Protein AF-A0A7J3RZF9-F1 (afdb_monomer_lite)

Secondary structure (DSSP, 8-state):
--HHHHHHHHHHHHHHHHHHHHHHHHHHHIIIIIISSSTTTSTTSSSS-TTSHHHHHHHHHHHHHHHHHHHHHHHHHHHHHHT--HHHHHHHHHHHHHHHHHHHHHTT--HHHHHHHHHHHHHHHHSPP---------

Structure (mmCIF, N/CA/C/O backbone):
data_AF-A0A7J3RZF9-F1
#
_entry.id   AF-A0A7J3RZF9-F1
#
loop_
_atom_site.group_PDB
_atom_site.id
_atom_site.type_symbol
_atom_site.label_atom_id
_atom_site.label_alt_id
_atom_site.label_comp_id
_atom_site.label_asym_id
_atom_site.label_entity_id
_atom_site.label_seq_id
_atom_site.pdbx_PDB_ins_code
_atom_site.Cartn_x
_atom_site.Cartn_y
_atom_site.Cartn_z
_atom_site.occupancy
_atom_site.B_iso_or_equiv
_atom_site.auth_seq_id
_atom_site.auth_comp_id
_atom_site.auth_asym_id
_atom_site.auth_atom_id
_atom_site.pdbx_PDB_model_num
ATOM 1 N N . MET A 1 1 ? -10.864 2.363 29.260 1.00 53.28 1 MET A N 1
ATOM 2 C CA . MET A 1 1 ? -10.460 3.184 28.094 1.00 53.28 1 MET A CA 1
ATOM 3 C C . MET A 1 1 ? -11.706 3.868 27.541 1.00 53.28 1 MET A C 1
ATOM 5 O O . MET A 1 1 ? -12.686 3.178 27.291 1.00 53.28 1 MET A O 1
ATOM 9 N N . SER A 1 2 ? -11.721 5.201 27.457 1.00 56.38 2 SER A N 1
ATOM 10 C CA . SER A 1 2 ? -12.916 5.985 27.089 1.00 56.38 2 SER A CA 1
ATOM 11 C C . SER A 1 2 ? -13.281 5.802 25.607 1.00 56.38 2 SER A C 1
ATOM 13 O O . SER A 1 2 ? -12.390 5.733 24.763 1.00 56.38 2 SER A O 1
ATOM 15 N N . ALA A 1 3 ? -14.575 5.766 25.265 1.00 58.22 3 ALA A N 1
ATOM 16 C CA . ALA A 1 3 ? -15.066 5.642 23.883 1.00 58.22 3 ALA A CA 1
ATOM 17 C C . ALA A 1 3 ? -14.514 6.731 22.930 1.00 58.22 3 ALA A C 1
ATOM 19 O O . ALA A 1 3 ? -14.346 6.480 21.739 1.00 58.22 3 ALA A O 1
ATOM 20 N N . ARG A 1 4 ? -14.128 7.906 23.456 1.00 58.12 4 ARG A N 1
ATOM 21 C CA . ARG A 1 4 ? -13.412 8.954 22.698 1.00 58.12 4 ARG A CA 1
ATOM 22 C C . ARG A 1 4 ? -12.016 8.528 22.238 1.00 58.12 4 ARG A C 1
ATOM 24 O O . ARG A 1 4 ? -11.588 8.890 21.148 1.00 58.12 4 ARG A O 1
ATOM 31 N N . GLN A 1 5 ? -11.315 7.751 23.058 1.00 58.31 5 GLN A N 1
ATOM 32 C CA . GLN A 1 5 ? -9.960 7.274 22.780 1.00 58.31 5 GLN A CA 1
ATOM 33 C C . GLN A 1 5 ? -9.971 6.192 21.680 1.00 58.31 5 GLN A C 1
ATOM 35 O O . GLN A 1 5 ? -9.037 6.104 20.892 1.00 58.31 5 GLN A O 1
ATOM 40 N N . LYS A 1 6 ? -11.074 5.433 21.565 1.00 57.25 6 LYS A N 1
ATOM 41 C CA . LYS A 1 6 ? -11.324 4.455 20.488 1.00 57.25 6 LYS A CA 1
ATOM 42 C C . LYS A 1 6 ? -11.436 5.109 19.109 1.00 57.25 6 LYS A C 1
ATOM 44 O O . LYS A 1 6 ? -10.740 4.699 18.186 1.00 57.25 6 LYS A O 1
ATOM 49 N N . GLY A 1 7 ? -12.277 6.137 18.977 1.00 59.56 7 GLY A N 1
ATOM 50 C CA . GLY A 1 7 ? -12.467 6.842 17.702 1.00 59.56 7 GLY A CA 1
ATOM 51 C C . GLY A 1 7 ? -11.201 7.558 17.222 1.00 59.56 7 GLY A C 1
ATOM 52 O O . GLY A 1 7 ? -10.892 7.534 16.033 1.00 59.56 7 GLY A O 1
ATOM 53 N N . ALA A 1 8 ? -10.424 8.121 18.154 1.00 65.12 8 ALA A N 1
ATOM 54 C CA . ALA A 1 8 ? -9.163 8.790 17.842 1.00 65.12 8 ALA A CA 1
ATOM 55 C C . ALA A 1 8 ? -8.109 7.832 17.255 1.00 65.12 8 ALA A C 1
ATOM 57 O O . ALA A 1 8 ? -7.428 8.191 16.299 1.00 65.12 8 ALA A O 1
ATOM 58 N N . ASN A 1 9 ? -8.011 6.602 17.773 1.00 69.75 9 ASN A N 1
ATOM 59 C CA . ASN A 1 9 ? -7.018 5.623 17.316 1.00 69.75 9 ASN A CA 1
ATOM 60 C C . ASN A 1 9 ? -7.335 5.065 15.922 1.00 69.75 9 ASN A C 1
ATOM 62 O O . ASN A 1 9 ? -6.432 4.933 15.100 1.00 69.75 9 ASN A O 1
ATOM 66 N N . VAL A 1 10 ? -8.611 4.787 15.629 1.00 69.56 10 VAL A N 1
ATOM 67 C CA . VAL A 1 10 ? -9.037 4.331 14.292 1.00 69.56 10 VAL A CA 1
ATOM 68 C C . VAL A 1 10 ? -8.876 5.452 13.265 1.00 69.56 10 VAL A C 1
ATOM 70 O O . VAL A 1 10 ? -8.381 5.210 12.166 1.00 69.56 10 VAL A O 1
ATOM 73 N N . GLY A 1 11 ? -9.211 6.692 13.639 1.00 73.38 11 GLY A N 1
ATOM 74 C CA . GLY A 1 11 ? -8.973 7.864 12.796 1.00 73.38 11 GLY A CA 1
ATOM 75 C C . GLY A 1 11 ? -7.486 8.091 12.507 1.00 73.38 11 GLY A C 1
ATOM 76 O O . GLY A 1 11 ? -7.119 8.343 11.362 1.00 73.38 11 GLY A O 1
ATOM 77 N N . ALA A 1 12 ? -6.621 7.934 13.513 1.00 76.94 12 ALA A N 1
ATOM 78 C CA . ALA A 1 12 ? -5.172 8.028 13.342 1.00 76.94 12 ALA A CA 1
ATOM 79 C C . ALA A 1 12 ? -4.619 6.901 12.454 1.00 76.94 12 ALA A C 1
ATOM 81 O O . ALA A 1 12 ? -3.826 7.175 11.556 1.00 76.94 12 ALA A O 1
ATOM 82 N N . ALA A 1 13 ? -5.067 5.656 12.648 1.00 75.19 13 ALA A N 1
ATOM 83 C CA . ALA A 1 13 ? -4.668 4.521 11.816 1.00 75.19 13 ALA A CA 1
ATOM 84 C C . ALA A 1 13 ? -5.103 4.709 10.353 1.00 75.19 13 ALA A C 1
ATOM 86 O O . ALA A 1 13 ? -4.302 4.512 9.440 1.00 75.19 13 ALA A O 1
ATOM 87 N N . TYR A 1 14 ? -6.334 5.171 10.122 1.00 77.19 14 TYR A N 1
ATOM 88 C CA . TYR A 1 14 ? -6.825 5.486 8.782 1.00 77.19 14 TYR A CA 1
ATOM 89 C C . TYR A 1 14 ? -6.034 6.634 8.141 1.00 77.19 14 TYR A C 1
ATOM 91 O O . TYR A 1 14 ? -5.596 6.516 6.999 1.00 77.19 14 TYR A O 1
ATOM 99 N N . GLY A 1 15 ? -5.799 7.722 8.881 1.00 77.19 15 GLY A N 1
ATOM 100 C CA . GLY A 1 15 ? -5.044 8.878 8.395 1.00 77.19 15 GLY A CA 1
ATOM 101 C C . GLY A 1 15 ? -3.600 8.533 8.027 1.00 77.19 15 GLY A C 1
ATOM 102 O O . GLY A 1 15 ? -3.131 8.917 6.956 1.00 77.19 15 GLY A O 1
ATOM 103 N N . LEU A 1 16 ? -2.913 7.758 8.871 1.00 81.75 16 LEU A N 1
ATOM 104 C CA . LEU A 1 16 ? -1.546 7.296 8.612 1.00 81.75 16 LEU A CA 1
ATOM 105 C C . LEU A 1 16 ? -1.488 6.312 7.444 1.00 81.75 16 LEU A C 1
ATOM 107 O O . LEU A 1 16 ? -0.613 6.437 6.588 1.00 81.75 16 LEU A O 1
ATOM 111 N N . GLY A 1 17 ? -2.432 5.371 7.373 1.00 79.56 17 GLY A N 1
ATOM 112 C CA . GLY A 1 17 ? -2.506 4.418 6.270 1.00 79.56 17 GLY A CA 1
ATOM 113 C C . GLY A 1 17 ? -2.771 5.118 4.937 1.00 79.56 17 GLY A C 1
ATOM 114 O O . GLY A 1 17 ? -2.111 4.807 3.948 1.00 79.56 17 GLY A O 1
ATOM 115 N N . LEU A 1 18 ? -3.671 6.107 4.916 1.00 84.00 18 LEU A N 1
ATOM 116 C CA . LEU A 1 18 ? -3.980 6.900 3.727 1.00 84.00 18 LEU A CA 1
ATOM 117 C C . LEU A 1 18 ? -2.776 7.732 3.285 1.00 84.00 18 LEU A C 1
ATOM 119 O O . LEU A 1 18 ? -2.420 7.707 2.109 1.00 84.00 18 LEU A O 1
ATOM 123 N N . ALA A 1 19 ? -2.122 8.430 4.216 1.00 83.88 19 ALA A N 1
ATOM 124 C CA . ALA A 1 19 ? -0.916 9.197 3.919 1.00 83.88 19 ALA A CA 1
ATOM 125 C C . ALA A 1 19 ? 0.204 8.297 3.372 1.00 83.88 19 ALA A C 1
ATOM 127 O O . ALA A 1 19 ? 0.838 8.642 2.374 1.00 83.88 19 ALA A O 1
ATOM 128 N N . GLY A 1 20 ? 0.403 7.121 3.980 1.00 80.56 20 GLY A N 1
ATOM 129 C CA . GLY A 1 20 ? 1.357 6.115 3.517 1.00 80.56 20 GLY A CA 1
ATOM 130 C C . GLY A 1 20 ? 1.052 5.627 2.103 1.00 80.56 20 GLY A C 1
ATOM 131 O O . GLY A 1 20 ? 1.935 5.660 1.249 1.00 80.56 20 GLY A O 1
ATOM 132 N N . LEU A 1 21 ? -0.207 5.269 1.827 1.00 83.50 21 LEU A N 1
ATOM 133 C CA . LEU A 1 21 ? -0.654 4.823 0.507 1.00 83.50 21 LEU A CA 1
ATOM 134 C C . LEU A 1 21 ? -0.460 5.903 -0.563 1.00 83.50 21 LEU A C 1
ATOM 136 O O . LEU A 1 21 ? 0.027 5.608 -1.651 1.00 83.50 21 LEU A O 1
ATOM 140 N N . VAL A 1 22 ? -0.822 7.153 -0.264 1.00 86.38 22 VAL A N 1
ATOM 141 C CA . VAL A 1 22 ? -0.674 8.275 -1.203 1.00 86.38 22 VAL A CA 1
ATOM 142 C C . VAL A 1 22 ? 0.798 8.527 -1.506 1.00 86.38 22 VAL A C 1
ATOM 144 O O . VAL A 1 22 ? 1.170 8.609 -2.675 1.00 86.38 22 VAL A O 1
ATOM 147 N N . LEU A 1 23 ? 1.650 8.599 -0.480 1.00 83.62 23 LEU A N 1
ATOM 148 C CA . LEU A 1 23 ? 3.092 8.771 -0.668 1.00 83.62 23 LEU A CA 1
ATOM 149 C C . LEU A 1 23 ? 3.688 7.628 -1.489 1.00 83.62 23 LEU A C 1
ATOM 151 O O . LEU A 1 23 ? 4.479 7.868 -2.399 1.00 83.62 23 LEU A O 1
ATOM 155 N N . GLN A 1 24 ? 3.276 6.396 -1.203 1.00 81.94 24 GLN A N 1
ATOM 156 C CA . GLN A 1 24 ? 3.750 5.215 -1.908 1.00 81.94 24 GLN A CA 1
ATOM 157 C C . GLN A 1 24 ? 3.260 5.171 -3.361 1.00 81.94 24 GLN A C 1
ATOM 159 O O . GLN A 1 24 ? 4.033 4.835 -4.255 1.00 81.94 24 GLN A O 1
ATOM 164 N N . GLY A 1 25 ? 2.018 5.580 -3.619 1.00 83.62 25 GLY A N 1
ATOM 165 C CA . GLY A 1 25 ? 1.469 5.707 -4.966 1.00 83.62 25 GLY A CA 1
ATOM 166 C C . GLY A 1 25 ? 2.170 6.786 -5.787 1.00 83.62 25 GLY A C 1
ATOM 167 O O . GLY A 1 25 ? 2.559 6.531 -6.924 1.00 83.62 25 GLY A O 1
ATOM 168 N N . LEU A 1 26 ? 2.406 7.964 -5.206 1.00 84.50 26 LEU A N 1
ATOM 169 C CA . LEU A 1 26 ? 3.143 9.047 -5.865 1.00 84.50 26 LEU A CA 1
ATOM 170 C C . LEU A 1 26 ? 4.580 8.635 -6.186 1.00 84.50 26 LEU A C 1
ATOM 172 O O . LEU A 1 26 ? 5.048 8.860 -7.299 1.00 84.50 26 LEU A O 1
ATOM 176 N N . ALA A 1 27 ? 5.258 7.991 -5.238 1.00 80.19 27 ALA A N 1
ATOM 177 C CA . ALA A 1 27 ? 6.595 7.451 -5.429 1.00 80.19 27 ALA A CA 1
ATOM 178 C C . ALA A 1 27 ? 6.644 6.389 -6.539 1.00 80.19 27 ALA A C 1
ATOM 180 O O . ALA A 1 27 ? 7.513 6.438 -7.412 1.00 80.19 27 ALA A O 1
ATOM 181 N N . PHE A 1 28 ? 5.681 5.464 -6.543 1.00 82.06 28 PHE A N 1
ATOM 182 C CA . PHE A 1 28 ? 5.553 4.441 -7.575 1.00 82.06 28 PHE A CA 1
ATOM 183 C C . PHE A 1 28 ? 5.339 5.060 -8.960 1.00 82.06 28 PHE A C 1
ATOM 185 O O . PHE A 1 28 ? 6.049 4.702 -9.896 1.00 82.06 28 PHE A O 1
ATOM 192 N N . VAL A 1 29 ? 4.434 6.035 -9.090 1.00 82.44 29 VAL A N 1
ATOM 193 C CA . VAL A 1 29 ? 4.186 6.750 -10.354 1.00 82.44 29 VAL A CA 1
ATOM 194 C C . VAL A 1 29 ? 5.425 7.536 -10.795 1.00 82.44 29 VAL A C 1
ATOM 196 O O . VAL A 1 29 ? 5.813 7.462 -11.961 1.00 82.44 29 VAL A O 1
ATOM 199 N N . ALA A 1 30 ? 6.092 8.237 -9.877 1.00 79.50 30 ALA A N 1
ATOM 200 C CA . ALA A 1 30 ? 7.317 8.978 -10.172 1.00 79.50 30 ALA A CA 1
ATOM 201 C C . ALA A 1 30 ? 8.448 8.057 -10.659 1.00 79.50 30 ALA A C 1
ATOM 203 O O . ALA A 1 30 ? 9.187 8.425 -11.566 1.00 79.50 30 ALA A O 1
ATOM 204 N N . MET A 1 31 ? 8.568 6.842 -10.125 1.00 73.31 31 MET A N 1
ATOM 205 C CA . MET A 1 31 ? 9.552 5.861 -10.601 1.00 73.31 31 MET A CA 1
ATOM 206 C C . MET A 1 31 ? 9.142 5.213 -11.923 1.00 73.31 31 MET A C 1
ATOM 208 O O . MET A 1 31 ? 9.965 5.116 -12.835 1.00 73.31 31 MET A O 1
ATOM 212 N N . ALA A 1 32 ? 7.873 4.819 -12.048 1.00 75.50 32 ALA A N 1
ATOM 213 C CA . ALA A 1 32 ? 7.330 4.191 -13.247 1.00 75.50 32 ALA A CA 1
ATOM 214 C C . ALA A 1 32 ? 7.452 5.108 -14.475 1.00 75.50 32 ALA A C 1
ATOM 216 O O . ALA A 1 32 ? 7.814 4.647 -15.554 1.00 75.50 32 ALA A O 1
ATOM 217 N N . PHE A 1 33 ? 7.204 6.410 -14.311 1.00 72.44 33 PHE A N 1
ATOM 218 C CA . PHE A 1 33 ? 7.166 7.355 -15.431 1.00 72.44 33 PHE A CA 1
ATOM 219 C C . PHE A 1 33 ? 8.313 8.371 -15.447 1.00 72.44 33 PHE A C 1
ATOM 221 O O . PHE A 1 33 ? 8.658 8.867 -16.515 1.00 72.44 33 PHE A O 1
ATOM 228 N N . GLY A 1 34 ? 8.922 8.688 -14.304 1.00 62.38 34 GLY A N 1
ATOM 229 C CA . GLY A 1 34 ? 9.990 9.690 -14.204 1.00 62.38 34 GLY A CA 1
ATOM 230 C C . GLY A 1 34 ? 11.404 9.115 -14.289 1.00 62.38 34 GLY A C 1
ATOM 231 O O . GLY A 1 34 ? 12.286 9.767 -14.839 1.00 62.38 34 GLY A O 1
ATOM 232 N N . PHE A 1 35 ? 11.639 7.896 -13.795 1.00 57.59 35 PHE A N 1
ATOM 233 C CA . PHE A 1 35 ? 12.994 7.331 -13.742 1.00 57.59 35 PHE A CA 1
ATOM 234 C C . PHE A 1 35 ? 13.349 6.471 -14.969 1.00 57.59 35 PHE A C 1
ATOM 236 O O . PHE A 1 35 ? 14.518 6.391 -15.346 1.00 57.59 35 PHE A O 1
ATOM 243 N N . PHE A 1 36 ? 12.365 5.848 -15.634 1.00 53.84 36 PHE A N 1
ATOM 244 C CA . PHE A 1 36 ? 12.649 4.768 -16.594 1.00 53.84 36 PHE A CA 1
ATOM 245 C C . PHE A 1 36 ? 12.363 5.023 -18.089 1.00 53.84 36 PHE A C 1
ATOM 247 O O . PHE A 1 36 ? 13.113 4.471 -18.892 1.00 53.84 36 PHE A O 1
ATOM 254 N N . PRO A 1 37 ? 11.416 5.876 -18.538 1.00 50.28 37 PRO A N 1
ATOM 255 C CA . PRO A 1 37 ? 11.267 6.112 -19.980 1.00 50.28 37 PRO A CA 1
ATOM 256 C C . PRO A 1 37 ? 12.468 6.846 -20.598 1.00 50.28 37 PRO A C 1
ATOM 258 O O . PRO A 1 37 ? 12.724 6.699 -21.789 1.00 50.28 37 PRO A O 1
ATOM 261 N N . TRP A 1 38 ? 13.211 7.625 -19.798 1.00 43.28 38 TRP A N 1
ATOM 262 C CA . TRP A 1 38 ? 14.344 8.443 -20.259 1.00 43.28 38 TRP A CA 1
ATOM 263 C C . TRP A 1 38 ? 15.666 8.178 -19.513 1.0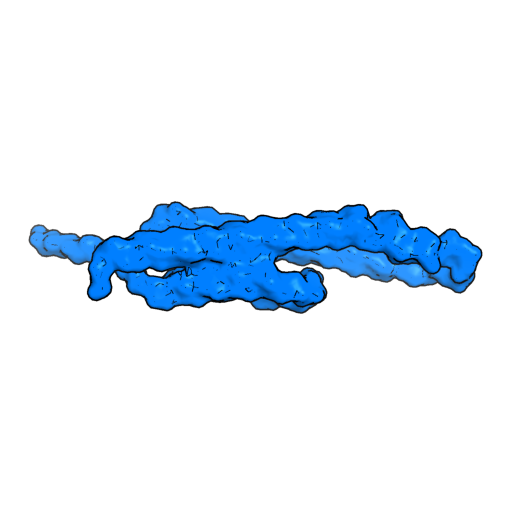0 43.28 38 TRP A C 1
ATOM 265 O O . TRP A 1 38 ? 16.720 8.255 -20.132 1.00 43.28 38 TRP A O 1
ATOM 275 N N . GLY A 1 39 ? 15.661 7.810 -18.224 1.00 45.97 39 GLY A N 1
ATOM 276 C CA . GLY A 1 39 ? 16.893 7.722 -17.416 1.00 45.97 39 GLY A CA 1
ATOM 277 C C . GLY A 1 39 ? 17.760 6.480 -17.662 1.00 45.97 39 GLY A C 1
ATOM 278 O O . GLY A 1 39 ? 18.977 6.591 -17.773 1.00 45.97 39 GLY A O 1
ATOM 279 N N . PHE A 1 40 ? 17.154 5.300 -17.810 1.00 44.09 40 PHE A N 1
ATOM 280 C CA . PHE A 1 40 ? 17.888 4.050 -18.079 1.00 44.09 40 PHE A CA 1
ATOM 281 C C . PHE A 1 40 ? 17.987 3.708 -19.575 1.00 44.09 40 PHE A C 1
ATOM 283 O O . PHE A 1 40 ? 18.895 2.989 -19.985 1.00 44.09 40 PHE A O 1
ATOM 290 N N . GLY A 1 41 ? 17.077 4.242 -20.399 1.00 44.88 41 GLY A N 1
ATOM 291 C CA . GLY A 1 41 ? 17.049 4.020 -21.848 1.00 44.88 41 GLY A CA 1
ATOM 292 C C . GLY A 1 41 ? 17.919 4.989 -22.656 1.00 44.88 41 GLY A C 1
ATOM 293 O O . GLY A 1 41 ? 18.553 4.562 -23.617 1.00 44.88 41 GLY A O 1
ATOM 294 N N . MET A 1 42 ? 18.013 6.271 -22.271 1.00 41.38 42 MET A N 1
ATOM 295 C CA . MET A 1 42 ? 18.837 7.239 -23.018 1.00 41.38 42 MET A CA 1
ATOM 296 C C . MET A 1 42 ? 20.302 7.281 -22.578 1.00 41.38 42 MET A C 1
ATOM 298 O O . MET A 1 42 ? 21.149 7.694 -23.364 1.00 41.38 42 MET A O 1
ATOM 302 N N . MET A 1 43 ? 20.637 6.809 -21.374 1.00 40.22 43 MET A N 1
ATOM 303 C CA . MET A 1 43 ? 22.036 6.741 -20.924 1.00 40.22 43 MET A CA 1
ATOM 304 C C . MET A 1 43 ? 22.757 5.449 -21.358 1.00 40.22 43 MET A C 1
ATOM 306 O O . MET A 1 43 ? 23.970 5.345 -21.205 1.00 40.22 43 MET A O 1
ATOM 310 N N . GLY A 1 44 ? 22.033 4.482 -21.938 1.00 44.28 44 GLY A N 1
ATOM 311 C CA . GLY A 1 44 ? 22.573 3.222 -22.478 1.00 44.28 44 GLY A CA 1
ATOM 312 C C . GLY A 1 44 ? 22.454 3.083 -24.001 1.00 44.28 44 GLY A C 1
ATOM 313 O O . GLY A 1 44 ? 22.601 1.985 -24.534 1.00 44.28 44 GLY A O 1
ATOM 314 N N . GLY A 1 45 ? 22.137 4.172 -24.706 1.00 44.12 45 GLY A N 1
ATOM 315 C CA . GLY A 1 45 ? 21.541 4.119 -26.040 1.00 44.12 45 GLY A CA 1
ATOM 316 C C . GLY A 1 45 ? 22.333 4.744 -27.184 1.00 44.12 45 GLY A C 1
ATOM 317 O O . GLY A 1 45 ? 21.687 5.251 -28.084 1.00 44.12 45 GLY A O 1
ATOM 318 N N . TYR A 1 46 ? 23.674 4.722 -27.188 1.00 44.53 46 TYR A N 1
ATOM 319 C CA . TYR A 1 46 ? 24.467 4.943 -28.422 1.00 44.53 46 TYR A CA 1
ATOM 320 C C . TYR A 1 46 ? 25.768 4.116 -28.507 1.00 44.53 46 TYR A C 1
ATOM 322 O O . TYR A 1 46 ? 26.631 4.398 -29.335 1.00 44.53 46 TYR A O 1
ATOM 330 N N . GLY A 1 47 ? 25.924 3.057 -27.704 1.00 46.44 47 GLY A N 1
ATOM 331 C CA . GLY A 1 47 ? 27.141 2.242 -27.746 1.00 46.44 47 GLY A CA 1
ATOM 332 C C . GLY A 1 47 ? 26.969 0.819 -27.221 1.00 46.44 47 GLY A C 1
ATOM 333 O O . GLY A 1 47 ? 27.047 0.579 -26.026 1.00 46.44 47 GLY A O 1
ATOM 334 N N . MET A 1 48 ? 26.819 -0.136 -28.141 1.00 47.28 48 MET A N 1
ATOM 335 C CA . MET A 1 48 ? 27.345 -1.508 -28.013 1.00 47.28 48 MET A CA 1
ATOM 336 C C . MET A 1 48 ? 26.755 -2.502 -26.977 1.00 47.28 48 MET A C 1
ATOM 338 O O . MET A 1 48 ? 27.460 -3.433 -26.600 1.00 47.28 48 MET A O 1
ATOM 342 N N . MET A 1 49 ? 25.474 -2.451 -26.581 1.00 45.69 49 MET A N 1
ATOM 343 C CA . MET A 1 49 ? 24.852 -3.584 -25.846 1.00 45.69 49 MET A CA 1
ATOM 344 C C . MET A 1 49 ? 23.366 -3.831 -26.188 1.00 45.69 49 MET A C 1
ATOM 346 O O . MET A 1 49 ? 22.466 -3.639 -25.378 1.00 45.69 49 MET A O 1
ATOM 350 N N . GLY A 1 50 ? 23.094 -4.327 -27.399 1.00 49.00 50 GLY A N 1
ATOM 351 C CA . GLY A 1 50 ? 21.740 -4.674 -27.871 1.00 49.00 50 GLY A CA 1
ATOM 352 C C . GLY A 1 50 ? 21.151 -6.002 -27.352 1.00 49.00 50 GLY A C 1
ATOM 353 O O . GLY A 1 50 ? 20.072 -6.386 -27.785 1.00 49.00 50 GLY A O 1
ATOM 354 N N . GLY A 1 51 ? 21.834 -6.725 -26.453 1.00 49.72 51 GLY A N 1
ATOM 355 C CA . GLY A 1 51 ? 21.448 -8.088 -26.038 1.00 49.72 51 GLY A CA 1
ATOM 356 C C . GLY A 1 51 ? 20.641 -8.213 -24.737 1.00 49.72 51 GLY A C 1
ATOM 357 O O . GLY A 1 51 ? 20.028 -9.249 -24.505 1.00 49.72 51 GLY A O 1
ATOM 358 N N . TYR A 1 52 ? 20.604 -7.180 -23.888 1.00 49.38 52 TYR A N 1
ATOM 359 C CA . TYR A 1 52 ? 19.986 -7.257 -22.549 1.00 49.38 52 TYR A CA 1
ATOM 360 C C . TYR A 1 52 ? 18.576 -6.645 -22.461 1.00 49.38 52 TYR A C 1
ATOM 362 O O . TYR A 1 52 ? 17.911 -6.753 -21.431 1.00 49.38 52 TYR A O 1
ATOM 370 N N . PHE A 1 53 ? 18.084 -6.038 -23.544 1.00 49.50 53 PHE A N 1
ATOM 371 C CA . PHE A 1 53 ? 16.806 -5.313 -23.564 1.00 49.50 53 PHE A CA 1
ATOM 372 C C . PHE A 1 53 ? 15.561 -6.216 -23.447 1.00 49.50 53 PHE A C 1
ATOM 374 O O . PHE A 1 53 ? 14.511 -5.766 -22.997 1.00 49.50 53 PHE A O 1
ATOM 381 N N . GLY A 1 54 ? 15.655 -7.499 -23.817 1.00 51.59 54 GLY A N 1
ATOM 3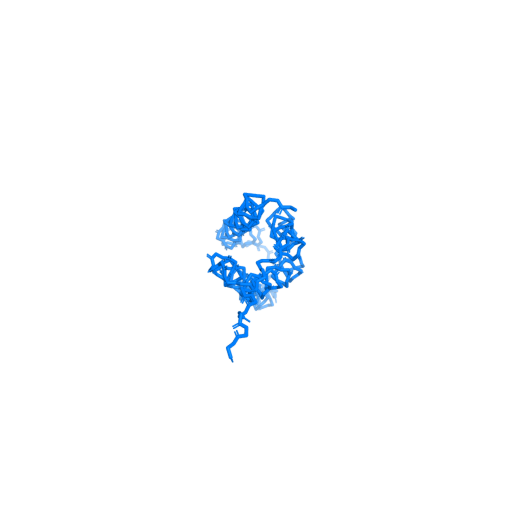82 C CA . GLY A 1 54 ? 14.529 -8.438 -23.703 1.00 51.59 54 GLY A CA 1
ATOM 383 C C . GLY A 1 54 ? 14.245 -8.880 -22.263 1.00 51.59 54 GLY A C 1
ATOM 384 O O . GLY A 1 54 ? 13.090 -9.020 -21.867 1.00 51.59 54 GLY A O 1
ATOM 385 N N . TRP A 1 55 ? 15.295 -9.049 -21.453 1.00 51.06 55 TRP A N 1
ATOM 386 C CA . TRP A 1 55 ? 15.171 -9.423 -20.039 1.00 51.06 55 TRP A CA 1
ATOM 387 C C . TRP A 1 55 ? 14.687 -8.252 -19.174 1.00 51.06 55 TRP A C 1
ATOM 389 O O . TRP A 1 55 ? 13.920 -8.450 -18.230 1.00 51.06 55 TRP A O 1
ATOM 399 N N . SER A 1 56 ? 15.078 -7.022 -19.524 1.00 64.62 56 SER A N 1
ATOM 400 C CA . SER A 1 56 ? 14.679 -5.823 -18.783 1.00 64.62 56 SER A CA 1
ATOM 401 C C . SER A 1 56 ? 13.184 -5.515 -18.912 1.00 64.62 56 SER A C 1
ATOM 403 O O . SER A 1 56 ? 12.574 -5.094 -17.931 1.00 64.62 56 SER A O 1
ATOM 405 N N . TYR A 1 57 ? 12.562 -5.785 -20.065 1.00 67.44 57 TYR A N 1
ATOM 406 C CA . TYR A 1 57 ? 11.141 -5.491 -20.289 1.00 67.44 57 TYR A CA 1
ATOM 407 C C . TYR A 1 57 ? 10.205 -6.398 -19.473 1.00 67.44 57 TYR A C 1
ATOM 409 O O . TYR A 1 57 ? 9.240 -5.925 -18.873 1.00 67.44 57 TYR A O 1
ATOM 417 N N . GLY A 1 58 ? 10.511 -7.700 -19.401 1.00 74.75 58 GLY A N 1
ATOM 418 C CA . GLY A 1 58 ? 9.728 -8.663 -18.617 1.00 74.75 58 GLY A CA 1
ATOM 419 C C . GLY A 1 58 ? 9.808 -8.396 -17.113 1.00 74.75 58 GLY A C 1
ATOM 420 O O . GLY A 1 58 ? 8.785 -8.389 -16.428 1.00 74.75 58 GLY A O 1
ATOM 421 N N . PHE A 1 59 ? 11.010 -8.097 -16.610 1.00 73.38 59 PHE A N 1
ATOM 422 C CA . PHE A 1 59 ? 11.207 -7.676 -15.223 1.00 73.38 59 PHE A CA 1
ATOM 423 C C . PHE A 1 59 ? 10.431 -6.392 -14.901 1.00 73.38 59 PHE A C 1
ATOM 425 O O . PHE A 1 59 ? 9.792 -6.303 -13.856 1.00 73.38 59 PHE A O 1
ATOM 432 N N . TRP A 1 60 ? 10.434 -5.420 -15.815 1.00 73.25 60 TRP A N 1
ATOM 433 C CA . TRP A 1 60 ? 9.749 -4.144 -15.622 1.00 73.25 60 TRP A CA 1
ATOM 434 C C . TRP A 1 60 ? 8.224 -4.292 -15.575 1.00 73.25 60 TRP A C 1
ATOM 436 O O . TRP A 1 60 ? 7.569 -3.729 -14.697 1.00 73.25 60 TRP A O 1
ATOM 446 N N . LEU A 1 61 ? 7.652 -5.110 -16.463 1.00 80.62 61 LEU A N 1
ATOM 447 C CA . LEU A 1 61 ? 6.220 -5.408 -16.448 1.00 80.62 61 LEU A CA 1
ATOM 448 C C . LEU A 1 61 ? 5.816 -6.137 -15.157 1.00 80.62 61 LEU A C 1
ATOM 450 O O . LEU A 1 61 ? 4.810 -5.796 -14.538 1.00 80.62 61 LEU A O 1
ATOM 454 N N . LEU A 1 62 ? 6.628 -7.104 -14.719 1.00 81.38 62 LEU A N 1
ATOM 455 C CA . LEU A 1 62 ? 6.416 -7.825 -13.465 1.00 81.38 62 LEU A CA 1
ATOM 456 C C . LEU A 1 62 ? 6.505 -6.888 -12.250 1.00 81.38 62 LEU A C 1
ATOM 458 O O . LEU A 1 62 ? 5.683 -6.988 -11.340 1.00 81.38 62 LEU A O 1
ATOM 462 N N . TRP A 1 63 ? 7.442 -5.939 -12.263 1.00 81.94 63 TRP A N 1
ATOM 463 C CA . TRP A 1 63 ? 7.574 -4.906 -11.236 1.00 81.94 63 TRP A CA 1
ATOM 464 C C . TRP A 1 63 ? 6.353 -3.979 -11.184 1.00 81.94 63 TRP A C 1
ATOM 466 O O . TRP A 1 63 ? 5.819 -3.730 -10.101 1.00 81.94 63 TRP A O 1
ATOM 476 N N . LEU A 1 64 ? 5.854 -3.523 -12.340 1.00 84.06 64 LEU A N 1
ATOM 477 C CA . LEU A 1 64 ? 4.634 -2.715 -12.407 1.00 84.06 64 LEU A CA 1
ATOM 478 C C . LEU A 1 64 ? 3.414 -3.462 -11.871 1.00 84.06 64 LEU A C 1
ATOM 480 O O . LEU A 1 64 ? 2.635 -2.894 -11.106 1.00 84.06 64 LEU A O 1
ATOM 484 N N . LEU A 1 65 ? 3.247 -4.726 -12.265 1.00 87.62 65 LEU A N 1
ATOM 485 C CA . LEU A 1 65 ? 2.143 -5.562 -11.799 1.00 87.62 65 LEU A CA 1
ATOM 486 C C . LEU A 1 65 ? 2.220 -5.776 -10.286 1.00 87.62 65 LEU A C 1
ATOM 488 O O . LEU A 1 65 ? 1.217 -5.609 -9.595 1.00 87.62 65 LEU A O 1
ATOM 492 N N . ALA A 1 66 ? 3.408 -6.075 -9.758 1.00 82.31 66 ALA A N 1
ATOM 493 C CA . ALA A 1 66 ? 3.620 -6.199 -8.321 1.00 82.31 66 ALA A CA 1
ATOM 494 C C . ALA A 1 66 ? 3.282 -4.891 -7.586 1.00 82.31 66 ALA A C 1
ATOM 496 O O . ALA A 1 66 ? 2.577 -4.914 -6.575 1.00 82.31 66 ALA A O 1
ATOM 497 N N . GLY A 1 67 ? 3.710 -3.744 -8.120 1.00 82.19 67 GLY A N 1
ATOM 498 C CA . GLY A 1 67 ? 3.393 -2.439 -7.548 1.00 82.19 67 GLY A CA 1
ATOM 499 C C . GLY A 1 67 ? 1.896 -2.122 -7.557 1.00 82.19 67 GLY A C 1
ATOM 500 O O . GLY A 1 67 ? 1.351 -1.683 -6.543 1.00 82.19 67 GLY A O 1
ATOM 501 N N . ALA A 1 68 ? 1.207 -2.425 -8.658 1.00 87.56 68 ALA A N 1
ATOM 502 C CA . ALA A 1 68 ? -0.243 -2.284 -8.766 1.00 87.56 68 ALA A CA 1
ATOM 503 C C . ALA A 1 68 ? -0.988 -3.171 -7.753 1.00 87.56 68 ALA A C 1
ATOM 505 O O . ALA A 1 68 ? -1.926 -2.702 -7.106 1.00 87.56 68 ALA A O 1
ATOM 506 N N . VAL A 1 69 ? -0.547 -4.420 -7.560 1.00 88.56 69 VAL A N 1
ATOM 507 C CA . VAL A 1 69 ? -1.119 -5.335 -6.556 1.00 88.56 69 VAL A CA 1
ATOM 508 C C . VAL A 1 69 ? -0.952 -4.775 -5.144 1.00 88.56 69 VAL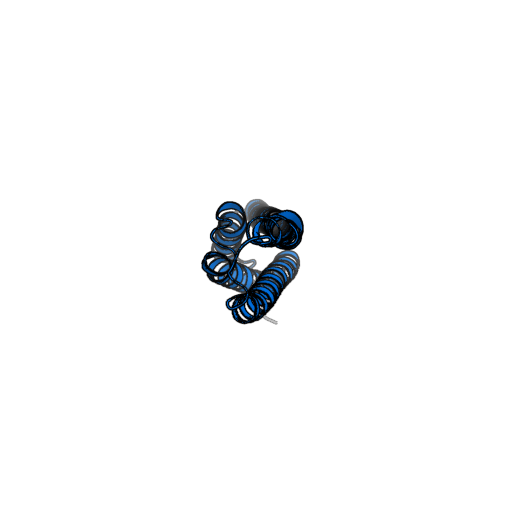 A C 1
ATOM 510 O O . VAL A 1 69 ? -1.910 -4.764 -4.373 1.00 88.56 69 VAL A O 1
ATOM 513 N N . VAL A 1 70 ? 0.233 -4.262 -4.806 1.00 84.44 70 VAL A N 1
ATOM 514 C CA . VAL A 1 70 ? 0.510 -3.665 -3.490 1.00 84.44 70 VAL A CA 1
ATOM 515 C C . VAL A 1 70 ? -0.381 -2.449 -3.225 1.00 84.44 70 VAL A C 1
ATOM 517 O O . VAL A 1 70 ? -0.978 -2.356 -2.151 1.00 84.44 70 VAL A O 1
ATOM 520 N N . ILE A 1 71 ? -0.520 -1.540 -4.197 1.00 85.56 71 ILE A N 1
ATOM 521 C CA . ILE A 1 71 ? -1.415 -0.378 -4.065 1.00 85.56 71 ILE A CA 1
ATOM 522 C C . ILE A 1 71 ? -2.871 -0.833 -3.923 1.00 85.56 71 ILE A C 1
ATOM 524 O O . ILE A 1 71 ? -3.591 -0.310 -3.072 1.00 85.56 71 ILE A O 1
ATOM 528 N N . GLY A 1 72 ? -3.296 -1.833 -4.699 1.00 88.44 72 GLY A N 1
ATOM 529 C CA . GLY A 1 72 ? -4.638 -2.407 -4.607 1.00 88.44 72 GLY A CA 1
ATOM 530 C C . GLY A 1 72 ? -4.937 -2.990 -3.225 1.00 88.44 72 GLY A C 1
ATOM 531 O O . GLY A 1 72 ? -5.966 -2.666 -2.632 1.00 88.44 72 GLY A O 1
ATOM 532 N N . LEU A 1 73 ? -4.016 -3.785 -2.671 1.00 86.69 73 LEU A N 1
ATOM 533 C CA . LEU A 1 73 ? -4.133 -4.344 -1.319 1.00 86.69 73 LEU A CA 1
ATOM 534 C C . LEU A 1 73 ? -4.171 -3.249 -0.252 1.00 86.69 73 LEU A C 1
ATOM 536 O O . LEU A 1 73 ? -4.984 -3.315 0.671 1.00 86.69 73 LEU A O 1
ATOM 540 N N . GLY A 1 74 ? -3.336 -2.221 -0.397 1.00 84.00 74 GLY A N 1
ATOM 541 C CA . GLY A 1 74 ? -3.329 -1.076 0.502 1.00 84.00 74 GLY A CA 1
ATOM 542 C C . GLY A 1 74 ? -4.650 -0.304 0.494 1.00 84.00 74 GLY A C 1
ATOM 543 O O . GLY A 1 74 ? -5.206 -0.008 1.552 1.00 84.00 74 GLY A O 1
ATOM 544 N N . ALA A 1 75 ? -5.180 -0.009 -0.695 1.00 88.19 75 ALA A N 1
ATOM 545 C CA . ALA A 1 75 ? -6.443 0.704 -0.860 1.00 88.19 75 ALA A CA 1
ATOM 546 C C . ALA A 1 75 ? -7.624 -0.114 -0.317 1.00 88.19 75 ALA A C 1
ATOM 548 O O . ALA A 1 75 ? -8.483 0.420 0.387 1.00 88.19 75 ALA A O 1
ATOM 549 N N . TYR A 1 76 ? -7.633 -1.422 -0.580 1.00 88.94 76 TYR A N 1
ATOM 550 C CA . TYR A 1 76 ? -8.642 -2.337 -0.054 1.00 88.94 76 TYR A CA 1
ATOM 55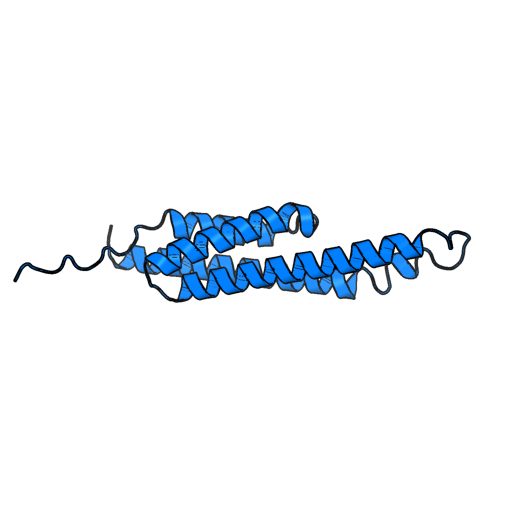1 C C . TYR A 1 76 ? -8.580 -2.442 1.478 1.00 88.94 76 TYR A C 1
ATOM 553 O O . TYR A 1 76 ? -9.610 -2.358 2.152 1.00 88.94 76 TYR A O 1
ATOM 561 N N . GLY A 1 77 ? -7.373 -2.537 2.046 1.00 84.12 77 GLY A N 1
ATOM 562 C CA . GLY A 1 77 ? -7.155 -2.516 3.492 1.00 84.12 77 GLY A CA 1
ATOM 563 C C . GLY A 1 77 ? -7.660 -1.227 4.146 1.00 84.12 77 GLY A C 1
ATOM 564 O O . GLY A 1 77 ? -8.321 -1.285 5.183 1.00 84.12 77 GLY A O 1
ATOM 565 N N . LEU A 1 78 ? -7.442 -0.073 3.506 1.00 83.56 78 LEU A N 1
ATOM 566 C CA . LEU A 1 78 ? -7.966 1.221 3.959 1.00 83.56 78 LEU A CA 1
ATOM 567 C C . LEU A 1 78 ? -9.489 1.313 3.892 1.00 83.56 78 LEU A C 1
ATOM 569 O O . LEU A 1 78 ? -10.101 1.811 4.836 1.00 83.56 78 LEU A O 1
ATOM 573 N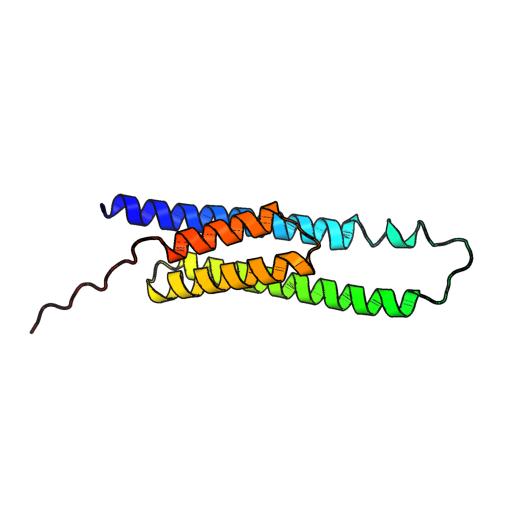 N . MET A 1 79 ? -10.108 0.820 2.818 1.00 86.25 79 MET A N 1
ATOM 574 C CA . MET A 1 79 ? -11.571 0.771 2.712 1.00 86.25 79 MET A CA 1
ATOM 575 C C . MET A 1 79 ? -12.188 -0.050 3.848 1.00 86.25 79 MET A C 1
ATOM 577 O O . MET A 1 79 ? -13.177 0.365 4.457 1.00 86.25 79 MET A O 1
ATOM 581 N N . LEU A 1 80 ? -11.577 -1.189 4.174 1.00 81.25 80 LEU A N 1
ATOM 582 C CA . LEU A 1 80 ? -11.994 -2.028 5.293 1.00 81.25 80 LEU A CA 1
ATOM 583 C C . LEU A 1 80 ? -11.809 -1.317 6.640 1.00 81.25 80 LEU A C 1
ATOM 585 O O . LEU A 1 80 ? -12.729 -1.327 7.461 1.00 81.25 80 LEU A O 1
ATOM 589 N N . LEU A 1 81 ? -10.677 -0.635 6.836 1.00 79.19 81 LEU A N 1
ATOM 590 C CA . LEU A 1 81 ? -10.406 0.152 8.041 1.00 79.19 81 LEU A CA 1
ATOM 591 C C . LEU A 1 81 ? -11.418 1.296 8.229 1.00 79.19 81 LEU A C 1
ATOM 593 O O . LEU A 1 81 ? -11.892 1.535 9.338 1.00 79.19 81 LEU A O 1
ATOM 597 N N . GLY A 1 82 ? -11.779 1.975 7.137 1.00 78.56 82 GLY A N 1
ATOM 598 C CA . GLY A 1 82 ? -12.729 3.090 7.128 1.00 78.56 82 GLY A CA 1
ATOM 599 C C . GLY A 1 82 ? -14.184 2.679 7.375 1.00 78.56 82 GLY A C 1
ATOM 600 O O . GLY A 1 82 ? -15.004 3.523 7.723 1.00 78.56 82 GLY A O 1
ATOM 601 N N . SER A 1 83 ? -14.516 1.389 7.246 1.00 77.81 83 SER A N 1
ATOM 602 C CA . SER A 1 83 ? -15.885 0.890 7.440 1.00 77.81 83 SER A CA 1
ATOM 603 C C . SER A 1 83 ? -16.352 0.882 8.904 1.00 77.81 83 SER A C 1
ATOM 605 O O . SER A 1 83 ? -17.548 0.746 9.163 1.00 77.81 83 SER A O 1
ATOM 607 N N . GLY A 1 84 ? -15.427 0.992 9.866 1.00 68.81 84 GLY A N 1
ATOM 608 C CA . GLY A 1 84 ? -15.731 1.066 11.300 1.00 68.81 84 GLY A CA 1
ATOM 609 C C . GLY A 1 84 ? -16.331 -0.205 11.923 1.00 68.81 84 GLY A C 1
ATOM 610 O O . GLY A 1 84 ? -16.644 -0.200 13.112 1.00 68.81 84 GLY A O 1
ATOM 611 N N . ARG A 1 85 ? -16.489 -1.296 11.158 1.00 75.88 85 ARG A N 1
ATOM 612 C CA . ARG A 1 85 ? -16.962 -2.599 11.661 1.00 75.88 85 ARG A CA 1
ATOM 613 C C . ARG A 1 85 ? -15.788 -3.383 12.247 1.00 75.88 85 ARG A C 1
ATOM 615 O O . ARG A 1 85 ? -14.770 -3.515 11.580 1.00 75.88 85 ARG A O 1
ATOM 622 N N . GLU A 1 86 ? -15.944 -3.959 13.437 1.00 68.44 86 GLU A N 1
ATOM 623 C CA . GLU A 1 86 ? -14.889 -4.692 14.174 1.00 68.44 86 GLU A CA 1
ATOM 624 C C . GLU A 1 86 ? -14.119 -5.694 13.295 1.00 68.44 86 GLU A C 1
ATOM 626 O O . GLU A 1 86 ? -12.919 -5.546 13.062 1.00 68.44 86 GLU A O 1
ATOM 631 N N . GLY A 1 87 ? -14.830 -6.660 12.702 1.00 74.81 87 GLY A N 1
ATOM 632 C CA . GLY A 1 87 ? -14.208 -7.673 11.842 1.00 74.81 87 GLY A CA 1
ATOM 633 C C . GLY A 1 87 ? -13.566 -7.101 10.572 1.00 74.81 87 GLY A C 1
ATOM 634 O O . GLY A 1 87 ? -12.602 -7.664 10.050 1.00 74.81 87 GLY A O 1
ATOM 635 N N . ALA A 1 88 ? -14.052 -5.955 10.087 1.00 77.94 88 ALA A N 1
ATOM 636 C CA . ALA A 1 88 ? -13.487 -5.288 8.920 1.00 77.94 88 ALA A CA 1
ATOM 637 C C . ALA A 1 88 ? -12.224 -4.490 9.271 1.00 77.94 88 ALA A C 1
ATOM 639 O O . ALA A 1 88 ? -11.272 -4.519 8.500 1.00 77.94 88 ALA A O 1
ATOM 640 N N . VAL A 1 89 ? -12.153 -3.853 10.444 1.00 77.31 89 VAL A N 1
ATOM 641 C CA . VAL A 1 89 ? -10.950 -3.135 10.905 1.00 77.31 89 VAL A CA 1
ATOM 642 C C . VAL A 1 89 ? -9.782 -4.102 11.098 1.00 77.31 89 VAL A C 1
ATOM 644 O O . VAL A 1 89 ? -8.665 -3.815 10.660 1.00 77.31 89 VAL A O 1
ATOM 647 N N . GLN A 1 90 ? -10.031 -5.275 11.685 1.00 79.06 90 GLN A N 1
ATOM 648 C CA . GLN A 1 90 ? -8.998 -6.298 11.851 1.00 79.06 90 GLN A CA 1
ATOM 649 C C . GLN A 1 90 ? -8.524 -6.838 10.493 1.00 79.06 90 GLN A C 1
ATOM 651 O O . GLN A 1 90 ? -7.322 -6.867 10.224 1.00 79.06 90 GLN A O 1
ATOM 656 N N . SER A 1 91 ? -9.461 -7.177 9.603 1.00 79.94 91 SER A N 1
ATOM 657 C CA . SER A 1 91 ? -9.144 -7.651 8.248 1.00 79.94 91 SER A CA 1
ATOM 658 C C . SER A 1 91 ? -8.393 -6.596 7.425 1.00 79.94 91 SER A C 1
ATOM 660 O O . SER A 1 91 ? -7.419 -6.914 6.744 1.00 79.94 91 SER A O 1
ATOM 662 N N . GLY A 1 92 ? -8.795 -5.326 7.532 1.00 80.56 92 GLY A N 1
ATOM 663 C CA . GLY A 1 92 ? -8.147 -4.196 6.869 1.00 80.56 92 GLY A CA 1
ATOM 664 C C . GLY A 1 92 ? -6.723 -3.963 7.369 1.00 80.56 92 GLY A C 1
ATOM 665 O O . GLY A 1 92 ? -5.817 -3.733 6.573 1.00 80.56 92 GLY A O 1
ATOM 666 N N . SER A 1 93 ? -6.498 -4.116 8.674 1.00 78.19 93 SER A N 1
ATOM 667 C CA . SER A 1 93 ? -5.169 -3.975 9.277 1.00 78.19 93 SER A CA 1
ATOM 668 C C . SER A 1 93 ? -4.222 -5.094 8.839 1.00 78.19 93 SER A C 1
ATOM 670 O O . SER A 1 93 ? -3.069 -4.825 8.515 1.00 78.19 93 SER A O 1
ATOM 672 N N . VAL A 1 94 ? -4.707 -6.339 8.759 1.00 84.62 94 VAL A N 1
ATOM 673 C CA . VAL A 1 94 ? -3.927 -7.470 8.223 1.00 84.62 94 VAL A CA 1
ATOM 674 C C . VAL A 1 94 ? -3.582 -7.240 6.751 1.00 84.62 94 VAL A C 1
ATOM 676 O O . VAL A 1 94 ? -2.435 -7.436 6.361 1.00 84.62 94 VAL A O 1
ATOM 679 N N . MET A 1 95 ? -4.534 -6.760 5.947 1.00 80.75 95 MET A N 1
ATOM 680 C CA . MET A 1 95 ? -4.296 -6.409 4.540 1.00 80.75 95 MET A CA 1
ATOM 681 C C . MET A 1 95 ? -3.225 -5.322 4.391 1.00 80.75 95 MET A C 1
ATOM 683 O O . MET A 1 95 ? -2.330 -5.465 3.560 1.00 80.75 95 MET A O 1
ATOM 687 N N . LEU A 1 96 ? -3.260 -4.276 5.224 1.00 80.44 96 LEU A N 1
ATOM 688 C CA . LEU A 1 96 ? -2.227 -3.234 5.244 1.00 80.44 96 LEU A CA 1
ATOM 689 C C . LEU A 1 96 ? -0.860 -3.781 5.663 1.00 80.44 96 LEU A C 1
ATOM 691 O O . LEU A 1 96 ? 0.156 -3.398 5.082 1.00 80.44 96 LEU A O 1
ATOM 695 N N . LEU A 1 97 ? -0.827 -4.704 6.627 1.00 82.19 97 LEU A N 1
ATOM 696 C CA . LEU A 1 97 ? 0.407 -5.342 7.073 1.00 82.19 97 LEU A CA 1
ATOM 697 C C . LEU A 1 97 ? 1.021 -6.186 5.953 1.00 82.19 97 LEU A C 1
ATOM 699 O O . LEU A 1 97 ? 2.193 -6.011 5.626 1.00 82.19 97 LEU A O 1
ATOM 703 N N . VAL A 1 98 ? 0.217 -7.029 5.302 1.00 83.88 98 VAL A N 1
ATOM 704 C CA . VAL A 1 98 ? 0.643 -7.831 4.145 1.00 83.88 98 VAL A CA 1
ATOM 705 C C . VAL A 1 98 ? 1.121 -6.924 3.012 1.00 83.88 98 VAL A C 1
ATOM 707 O O . VAL A 1 98 ? 2.211 -7.140 2.481 1.00 83.88 98 VAL A O 1
ATOM 710 N N . ALA A 1 99 ? 0.365 -5.871 2.689 1.00 79.50 99 ALA A N 1
ATOM 711 C CA . ALA A 1 99 ? 0.759 -4.896 1.678 1.00 79.50 99 ALA A CA 1
ATOM 712 C C . ALA A 1 99 ? 2.113 -4.251 2.014 1.00 79.50 99 ALA A C 1
ATOM 714 O O . ALA A 1 99 ? 2.964 -4.154 1.136 1.00 79.50 99 ALA A O 1
ATOM 715 N N . SER A 1 100 ? 2.351 -3.877 3.277 1.00 79.88 100 SER A N 1
ATOM 716 C CA . SER A 1 100 ? 3.612 -3.260 3.714 1.00 79.88 100 SER A CA 1
ATOM 717 C C . SER A 1 100 ? 4.816 -4.205 3.610 1.00 79.88 100 SER A C 1
ATOM 719 O O . SER A 1 100 ? 5.880 -3.796 3.145 1.00 79.88 100 SER A O 1
ATOM 721 N N . VAL A 1 101 ? 4.645 -5.482 3.969 1.00 83.31 101 VAL A N 1
ATOM 722 C CA . VAL A 1 101 ? 5.711 -6.492 3.903 1.00 83.31 101 VAL A CA 1
ATOM 723 C C . VAL A 1 101 ? 6.071 -6.801 2.455 1.00 83.31 101 VAL A C 1
ATOM 725 O O . VAL A 1 101 ? 7.250 -6.895 2.129 1.00 83.31 101 VAL A O 1
ATOM 728 N N . VAL A 1 102 ? 5.073 -6.920 1.575 1.00 79.69 102 VAL A N 1
ATOM 729 C CA . VAL A 1 102 ? 5.294 -7.181 0.144 1.00 79.69 102 VAL A CA 1
ATOM 730 C C . VAL A 1 102 ? 5.865 -5.951 -0.560 1.00 79.69 102 VAL A C 1
ATOM 732 O O . VAL A 1 102 ? 6.737 -6.096 -1.418 1.00 79.69 102 VAL A O 1
ATOM 735 N N . ALA A 1 103 ? 5.426 -4.749 -0.179 1.00 73.12 103 ALA A N 1
ATOM 736 C CA . ALA A 1 103 ? 5.919 -3.480 -0.710 1.00 73.12 103 ALA A CA 1
ATOM 737 C C . ALA A 1 103 ? 7.424 -3.285 -0.508 1.00 73.12 103 ALA A C 1
ATOM 739 O O . ALA A 1 103 ? 8.095 -2.718 -1.371 1.00 73.12 103 ALA A O 1
ATOM 740 N N . PHE A 1 104 ? 7.943 -3.734 0.636 1.00 76.25 104 PHE A N 1
ATOM 741 C CA . PHE A 1 104 ? 9.314 -3.471 1.061 1.00 76.25 104 PHE A CA 1
ATOM 742 C C . PHE A 1 104 ? 10.367 -3.984 0.055 1.00 76.25 104 PHE A C 1
ATOM 744 O O . PHE A 1 104 ? 11.186 -3.178 -0.396 1.00 76.25 104 PHE A O 1
ATOM 751 N N . PRO A 1 105 ? 10.340 -5.266 -0.373 1.00 72.25 105 PRO A N 1
ATOM 752 C CA . PRO A 1 105 ? 11.247 -5.776 -1.397 1.00 72.25 105 PRO A CA 1
ATOM 753 C C . PRO A 1 105 ? 10.837 -5.390 -2.824 1.00 72.25 105 PRO A C 1
ATOM 755 O O . PRO A 1 105 ? 11.706 -5.253 -3.680 1.00 72.25 105 PRO A O 1
ATOM 758 N N . THR A 1 106 ? 9.540 -5.219 -3.112 1.00 72.69 106 THR A N 1
ATOM 759 C CA . THR A 1 106 ? 9.088 -4.967 -4.493 1.00 72.69 106 THR A CA 1
ATOM 760 C C . THR A 1 106 ? 9.355 -3.540 -4.942 1.00 72.69 106 THR A C 1
ATOM 762 O O . THR A 1 106 ? 9.780 -3.343 -6.073 1.00 72.69 106 THR A O 1
ATOM 765 N N . MET A 1 107 ? 9.178 -2.534 -4.086 1.00 69.94 107 MET A N 1
ATOM 766 C CA . MET A 1 107 ? 9.349 -1.126 -4.464 1.00 69.94 107 MET 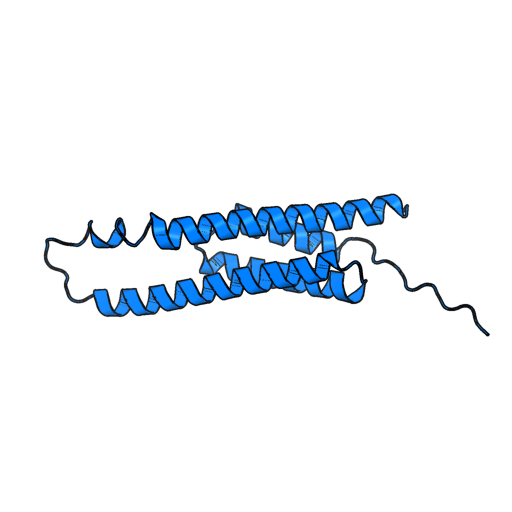A CA 1
ATOM 767 C C . MET A 1 107 ? 10.708 -0.539 -4.047 1.00 69.94 107 MET A C 1
ATOM 769 O O . MET A 1 107 ? 10.809 0.674 -3.875 1.00 69.94 107 MET A O 1
ATOM 773 N N . TRP A 1 108 ? 11.742 -1.379 -3.881 1.00 63.28 108 TRP A N 1
ATOM 774 C CA . TRP A 1 108 ? 13.110 -0.959 -3.527 1.00 63.28 108 TRP A CA 1
ATOM 775 C C . TRP A 1 108 ? 13.171 -0.008 -2.320 1.00 63.28 108 TRP A C 1
ATOM 777 O O . TRP A 1 108 ? 13.899 0.980 -2.323 1.00 63.28 108 TRP A O 1
ATOM 787 N N . GLY A 1 109 ? 12.393 -0.291 -1.273 1.00 53.41 109 GLY A N 1
ATOM 788 C CA . GLY A 1 109 ? 12.488 0.475 -0.036 1.00 53.41 109 GLY A CA 1
ATOM 789 C C . GLY A 1 109 ? 12.039 1.935 -0.151 1.00 53.41 109 GLY A C 1
ATOM 790 O O . GLY A 1 109 ? 12.712 2.820 0.377 1.00 53.41 109 GLY A O 1
ATOM 791 N N . PHE A 1 110 ? 10.848 2.209 -0.700 1.00 62.03 110 PHE A N 1
ATOM 792 C CA . PHE A 1 110 ? 10.079 3.399 -0.289 1.00 62.03 110 PHE A CA 1
ATOM 793 C C . PHE A 1 110 ? 9.637 3.255 1.174 1.00 62.03 110 PHE A C 1
ATOM 795 O O . PHE A 1 110 ? 8.457 3.110 1.509 1.00 62.03 110 PHE A O 1
ATOM 802 N N . ILE A 1 111 ? 10.647 3.275 2.045 1.00 63.38 111 ILE A N 1
ATOM 803 C CA . ILE A 1 111 ? 10.617 2.927 3.456 1.00 63.38 111 ILE A CA 1
ATOM 804 C C . ILE A 1 111 ? 9.526 3.738 4.126 1.00 63.38 111 ILE A C 1
ATOM 806 O O . ILE A 1 111 ? 8.677 3.150 4.767 1.00 63.38 111 ILE A O 1
ATOM 810 N N . VAL A 1 112 ? 9.446 5.045 3.872 1.00 65.81 112 VAL A N 1
ATOM 811 C CA . VAL A 1 112 ? 8.488 5.937 4.540 1.00 65.81 112 VAL A CA 1
ATOM 812 C C . VAL A 1 112 ? 7.025 5.544 4.286 1.00 65.81 112 VAL A C 1
ATOM 814 O O . VAL A 1 112 ? 6.258 5.464 5.239 1.00 65.81 112 VAL A O 1
ATOM 817 N N . GLY A 1 113 ? 6.633 5.239 3.043 1.00 62.88 113 GLY A N 1
ATOM 818 C CA . GLY A 1 113 ? 5.253 4.842 2.719 1.00 62.88 113 GLY A CA 1
ATOM 819 C C . GLY A 1 113 ? 4.867 3.508 3.363 1.00 62.88 113 GLY A C 1
ATOM 820 O O . GLY A 1 113 ? 3.865 3.418 4.074 1.00 62.88 113 GLY A O 1
ATOM 821 N N . SER A 1 114 ? 5.738 2.505 3.217 1.00 69.06 114 SER A N 1
ATOM 822 C CA . SER A 1 114 ? 5.550 1.186 3.833 1.00 69.06 114 SER A CA 1
ATOM 823 C C . SER A 1 114 ? 5.590 1.228 5.367 1.00 69.06 114 SER A C 1
ATOM 825 O O . SER A 1 114 ? 4.818 0.521 6.009 1.00 69.06 114 SER A O 1
ATOM 827 N N . LEU A 1 115 ? 6.413 2.102 5.965 1.00 74.62 115 LEU A N 1
ATOM 828 C CA . LEU A 1 115 ? 6.500 2.295 7.415 1.00 74.62 115 LEU A CA 1
ATOM 829 C C . LEU A 1 115 ? 5.206 2.900 7.954 1.00 74.62 115 LEU A C 1
ATOM 831 O O . LEU A 1 115 ? 4.702 2.451 8.978 1.00 74.62 115 LEU A O 1
ATOM 835 N N . LEU A 1 116 ? 4.645 3.895 7.262 1.00 71.50 116 LEU A N 1
ATOM 836 C CA . LEU A 1 116 ? 3.379 4.520 7.648 1.00 71.50 116 LEU A CA 1
ATOM 837 C C . LEU A 1 116 ? 2.219 3.522 7.575 1.00 71.50 116 LEU A C 1
ATOM 839 O O . LEU A 1 116 ? 1.410 3.463 8.500 1.00 71.50 116 LEU A O 1
ATOM 843 N N . MET A 1 117 ? 2.172 2.689 6.532 1.00 75.75 117 MET A N 1
ATOM 844 C CA . MET A 1 117 ? 1.178 1.616 6.417 1.00 75.75 117 MET A CA 1
ATOM 845 C C . MET A 1 117 ? 1.381 0.512 7.462 1.00 75.75 117 MET A C 1
ATOM 847 O O . MET A 1 117 ? 0.405 0.002 8.009 1.00 75.75 117 MET A O 1
ATOM 851 N N . PHE A 1 118 ? 2.628 0.180 7.795 1.00 79.44 118 PHE A N 1
ATOM 852 C CA . PHE A 1 118 ? 2.963 -0.775 8.850 1.00 79.44 118 PHE A CA 1
ATOM 853 C C . PHE A 1 118 ? 2.545 -0.264 10.236 1.00 79.44 118 PHE A C 1
ATOM 855 O O . PHE A 1 118 ? 1.883 -0.976 10.990 1.00 79.44 118 PHE A O 1
ATOM 862 N N . VAL A 1 119 ? 2.850 0.997 10.557 1.00 78.94 119 VAL A N 1
ATOM 863 C CA . VAL A 1 119 ? 2.412 1.644 11.803 1.00 78.94 119 VAL A CA 1
ATOM 864 C C . VAL A 1 119 ? 0.885 1.732 11.852 1.00 78.94 119 VAL A C 1
ATOM 866 O O . VAL A 1 119 ? 0.295 1.418 12.883 1.00 78.94 119 VAL A O 1
ATOM 869 N N . ALA A 1 120 ? 0.226 2.075 10.743 1.00 70.62 120 ALA A N 1
ATOM 870 C CA . ALA A 1 120 ? -1.232 2.061 10.646 1.00 70.62 120 ALA A CA 1
ATOM 871 C C . ALA A 1 120 ? -1.823 0.666 10.914 1.00 70.62 120 ALA A C 1
ATOM 873 O O . ALA A 1 120 ? -2.793 0.549 11.665 1.00 70.62 120 ALA A O 1
ATOM 874 N N . ALA A 1 121 ? -1.216 -0.392 10.366 1.00 76.81 121 ALA A N 1
ATOM 875 C CA . ALA A 1 121 ? -1.626 -1.772 10.610 1.00 76.81 121 ALA A CA 1
ATOM 876 C C . ALA A 1 121 ? -1.468 -2.175 12.084 1.00 76.81 121 ALA A C 1
ATOM 878 O O . ALA A 1 121 ? -2.376 -2.770 12.664 1.00 76.81 121 ALA A O 1
ATOM 879 N N . ILE A 1 122 ? -0.352 -1.803 12.719 1.00 80.88 122 ILE A N 1
ATOM 880 C CA . ILE A 1 122 ? -0.143 -2.040 14.153 1.00 80.88 122 ILE A CA 1
ATOM 881 C C . ILE A 1 122 ? -1.187 -1.289 14.981 1.00 80.88 122 ILE A C 1
ATOM 883 O O . ILE A 1 122 ? -1.766 -1.869 15.898 1.00 80.88 122 ILE A O 1
ATOM 887 N N . LEU A 1 123 ? -1.474 -0.025 14.667 1.00 77.00 123 LEU A N 1
ATOM 888 C CA . LEU A 1 123 ? -2.475 0.763 15.394 1.00 77.00 123 LEU A CA 1
ATOM 889 C C . LEU A 1 123 ? -3.892 0.196 15.235 1.00 77.00 123 LEU A C 1
ATOM 891 O O . LEU A 1 123 ? -4.657 0.182 16.199 1.00 77.00 123 LEU A O 1
ATOM 895 N N . GLY A 1 124 ? -4.232 -0.319 14.053 1.00 68.81 124 GLY A N 1
ATOM 896 C CA . GLY A 1 124 ? -5.514 -0.979 13.812 1.00 68.81 124 GLY A CA 1
ATOM 897 C C . GLY A 1 124 ? -5.654 -2.339 14.513 1.00 68.81 124 GLY A C 1
ATOM 898 O O . GLY A 1 124 ? -6.749 -2.683 14.959 1.00 68.81 124 GLY A O 1
ATOM 899 N N . LEU A 1 125 ? -4.553 -3.082 14.687 1.00 73.44 125 LEU A N 1
ATOM 900 C CA . LEU A 1 125 ? -4.529 -4.352 15.430 1.00 73.44 125 LEU A CA 1
ATOM 901 C C . LEU A 1 125 ? -4.488 -4.169 16.955 1.00 73.44 125 LEU A C 1
ATOM 903 O O . LEU A 1 125 ? -5.073 -4.968 17.681 1.00 73.44 125 LEU A O 1
ATOM 907 N N . THR A 1 126 ? -3.794 -3.140 17.447 1.00 77.81 126 THR A N 1
ATOM 908 C CA . THR A 1 126 ? -3.591 -2.894 18.889 1.00 77.81 126 THR A CA 1
ATOM 909 C C . THR A 1 126 ? -4.651 -1.983 19.510 1.00 77.81 126 THR A C 1
ATOM 911 O O . THR A 1 126 ? -4.771 -1.914 20.736 1.00 77.81 126 THR A O 1
ATOM 914 N N . GLY A 1 127 ? -5.453 -1.295 18.693 1.00 64.81 127 GLY A N 1
ATOM 915 C CA . GLY A 1 127 ? -6.611 -0.541 19.155 1.00 64.81 127 GLY A CA 1
ATOM 916 C C . GLY A 1 127 ? -7.653 -1.460 19.816 1.00 64.81 127 GLY A C 1
ATOM 917 O O . GLY A 1 127 ? -7.979 -2.505 19.250 1.00 64.81 127 GLY A O 1
ATOM 918 N N . PRO A 1 128 ? -8.226 -1.095 20.984 1.00 55.66 128 PRO A N 1
ATOM 919 C CA . PRO A 1 128 ? -9.306 -1.869 21.582 1.00 55.66 128 PRO A CA 1
ATOM 920 C C . PRO A 1 128 ? -10.477 -1.928 20.602 1.00 55.66 128 PRO A C 1
ATOM 922 O O . PRO A 1 128 ? -11.037 -0.889 20.245 1.00 55.66 128 PRO A O 1
ATOM 925 N N . GLN A 1 129 ? -10.856 -3.132 20.184 1.00 56.94 129 GLN A N 1
ATOM 926 C CA . GLN A 1 129 ? -11.989 -3.345 19.289 1.00 56.94 129 GLN A CA 1
ATOM 927 C C . GLN A 1 129 ? -13.273 -2.858 19.998 1.00 56.94 129 GLN A C 1
ATOM 929 O O . GLN A 1 129 ? -13.396 -2.991 21.229 1.00 56.94 129 GLN A O 1
ATOM 934 N N . PRO A 1 130 ? -14.233 -2.222 19.300 1.00 54.31 130 PRO A N 1
ATOM 935 C CA . PRO A 1 130 ? -15.621 -2.202 19.760 1.00 54.31 130 PRO A CA 1
ATOM 936 C C . PRO A 1 130 ? -16.000 -3.627 20.212 1.00 54.31 130 PRO A C 1
ATOM 938 O O . PRO A 1 130 ? -15.474 -4.591 19.674 1.00 54.31 130 PRO A O 1
ATOM 941 N N . MET A 1 131 ? -16.719 -3.761 21.329 1.00 55.31 131 MET A N 1
ATOM 942 C CA . MET A 1 131 ? -17.303 -5.060 21.660 1.00 55.31 131 MET A CA 1
ATOM 943 C C . MET A 1 131 ? -18.724 -5.019 21.119 1.00 55.31 131 MET A C 1
ATOM 945 O O . MET A 1 131 ? -19.373 -3.974 21.287 1.00 55.31 131 MET A O 1
ATOM 949 N N . PRO A 1 132 ? -19.225 -6.127 20.549 1.00 58.41 132 PRO A N 1
ATOM 950 C CA . PRO A 1 132 ? -20.627 -6.229 20.210 1.00 58.41 132 PRO A CA 1
ATOM 951 C C . PRO A 1 132 ? -21.432 -5.874 21.461 1.00 58.41 132 PRO A C 1
ATOM 953 O O . PRO A 1 132 ? -21.063 -6.332 22.550 1.00 58.41 132 PRO A O 1
ATOM 956 N N . PRO A 1 133 ? -22.499 -5.062 21.357 1.00 61.78 133 PRO A N 1
ATOM 957 C CA . PRO A 1 133 ? -23.411 -4.897 22.473 1.00 61.78 133 PRO A CA 1
ATOM 958 C C . PRO A 1 133 ? -23.873 -6.299 22.855 1.00 61.78 133 PRO A C 1
ATOM 960 O O . PRO A 1 133 ? -24.499 -6.986 22.049 1.00 61.78 133 PRO A O 1
ATOM 963 N N . HIS A 1 134 ? -23.466 -6.760 24.039 1.00 60.31 134 HIS A N 1
ATOM 964 C CA . HIS A 1 134 ? -23.905 -8.036 24.571 1.00 60.31 134 HIS A CA 1
ATOM 965 C C . HIS A 1 134 ? -25.426 -7.974 24.588 1.00 60.31 134 HIS A C 1
ATOM 967 O O . HIS A 1 134 ? -26.007 -7.184 25.332 1.00 60.31 134 HIS A O 1
ATOM 973 N N . GLY A 1 135 ? -26.042 -8.721 23.670 1.00 57.03 135 GLY A N 1
ATOM 974 C CA . GLY A 1 135 ? -27.480 -8.853 23.589 1.00 57.03 135 GLY A CA 1
ATOM 975 C C . GLY A 1 135 ? -27.956 -9.279 24.960 1.00 57.03 135 GLY A C 1
ATOM 976 O O . GLY A 1 135 ? -27.596 -10.355 25.437 1.00 57.03 135 GLY A O 1
ATOM 977 N N . GLY A 1 136 ? -28.696 -8.381 25.607 1.00 53.56 136 GLY A N 1
ATOM 978 C CA . GLY A 1 136 ? -29.475 -8.715 26.776 1.00 53.56 136 GLY A CA 1
ATOM 979 C C . GLY A 1 136 ? -30.318 -9.931 26.432 1.00 53.56 136 GLY A C 1
ATOM 980 O O . GLY A 1 136 ? -31.037 -9.939 25.435 1.00 53.56 136 GLY A O 1
ATOM 981 N N . SER A 1 137 ? -30.148 -10.957 27.252 1.00 60.34 137 SER A N 1
ATOM 982 C CA . SER A 1 137 ? -31.087 -12.047 27.453 1.00 60.34 137 SER A CA 1
ATOM 983 C C . SER A 1 137 ? -32.537 -11.582 27.300 1.00 60.34 137 SER A C 1
ATOM 985 O O . SER A 1 137 ? -32.972 -10.688 28.034 1.00 60.34 137 SER A O 1
ATOM 987 N N . ALA A 1 138 ? -33.263 -12.230 26.396 1.00 54.62 138 ALA A N 1
ATOM 988 C CA . ALA A 1 138 ? -34.707 -12.384 26.460 1.00 54.62 138 ALA A CA 1
ATOM 989 C C . ALA A 1 138 ? -35.009 -13.880 26.353 1.00 54.62 138 ALA A C 1
ATOM 991 O O . ALA A 1 138 ? -34.391 -14.527 25.475 1.00 54.62 138 ALA A O 1
#

Foldseek 3Di:
DDPVVLVVLLVLLLVLLVVLLVLLVVLLCCCLPVCPPPPPDVVVDDDDDPDCVVVVVVLSVVLNVLSVVLSVLSVCLSVLSVVLAQVSLLVSLVSLCVSLVSCCVSVVCPPSSSVSSPVSSVSSNPRDGDDPPPPPDD

Radius of gyration: 20.05 Å; chains: 1; bounding box: 62×22×56 Å

Sequence (138 aa):
MSARQKGANVGAAYGLGLAGLVLQGLAFVAMAFGFFPWGFGMMGGYGMMGGYFGWSYGFWLLWLLAGAVVIGLGAYGLMLLGSGREGAVQSGSVMLLVASVVAFPTMWGFIVGSLLMFVAAILGLTGPQPMPPHGGSA

pLDDT: mean 70.18, std 13.37, range [40.22, 88.94]